Protein AF-A0A518ELW4-F1 (afdb_monomer_lite)

Secondary structure (DSSP, 8-state):
--THHHHHHHHHHHHHHTTS-PPPTTTS-HHHHHHHTT--HHHHHHHHHHHHHHHHHHHHHHHHHHHHHHHHHHHHHHHHHHHHHHHIIIIIS-GGGHHHHHHHHS----PPP-

pLDDT: mean 75.9, std 17.95, range [41.25, 94.88]

Foldseek 3Di:
DPVVPVVVVVVVVVVVVVPPPDPPVVLVCLVCVCVVVVDDPVRSVVSVVVSVVVVVVVVVVVVVVVVVVCVVCVVVVVVVVVVVLCCCLPPPDDPVCSVVSVVVPPPPPPDPDD

Structure (mmCIF, N/CA/C/O backbone):
data_AF-A0A518ELW4-F1
#
_entry.id   AF-A0A518ELW4-F1
#
loop_
_atom_site.group_PDB
_atom_site.id
_atom_site.type_symbol
_atom_site.label_atom_id
_atom_site.label_alt_id
_atom_site.label_comp_id
_atom_site.label_asym_id
_atom_site.label_entity_id
_atom_site.label_seq_id
_atom_site.pdbx_PDB_ins_code
_atom_site.Cartn_x
_atom_site.Cartn_y
_atom_site.Cartn_z
_atom_site.occupancy
_atom_site.B_iso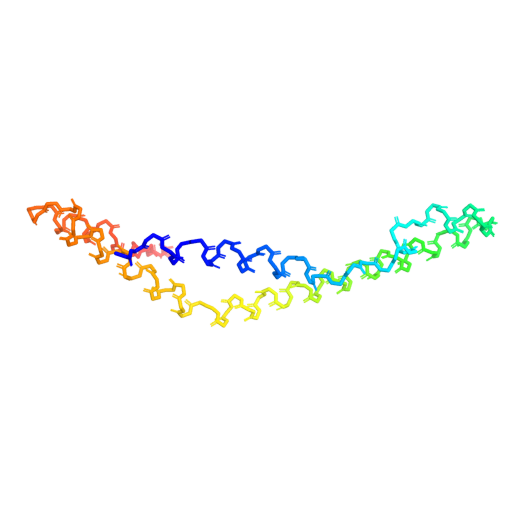_or_equiv
_atom_site.auth_seq_id
_atom_site.auth_comp_id
_atom_site.auth_asym_id
_atom_site.auth_atom_id
_atom_site.pdbx_PDB_model_num
ATOM 1 N N . MET A 1 1 ? -18.804 18.665 17.774 1.00 46.34 1 MET A N 1
ATOM 2 C CA . MET A 1 1 ? -17.939 19.045 16.634 1.00 46.34 1 MET A CA 1
ATOM 3 C C . MET A 1 1 ? -16.829 18.003 16.435 1.00 46.34 1 MET A C 1
ATOM 5 O O . MET A 1 1 ? -15.670 18.302 16.665 1.00 46.34 1 MET A O 1
ATOM 9 N N . ALA A 1 2 ? -17.170 16.762 16.066 1.00 48.19 2 ALA A N 1
ATOM 10 C CA . ALA A 1 2 ? -16.189 15.667 15.925 1.00 48.19 2 ALA A CA 1
ATOM 11 C C . ALA A 1 2 ? -16.165 15.041 14.515 1.00 48.19 2 ALA A C 1
ATOM 13 O O . ALA A 1 2 ? -15.268 14.275 14.189 1.00 48.19 2 ALA A O 1
ATOM 14 N N . MET A 1 3 ? -17.113 15.410 13.647 1.00 42.72 3 MET A N 1
ATOM 15 C CA . MET A 1 3 ? -17.259 14.833 12.304 1.00 42.72 3 MET A CA 1
ATOM 16 C C . MET A 1 3 ? -16.294 15.425 11.262 1.00 42.72 3 MET A C 1
ATOM 18 O O . MET A 1 3 ? -16.057 14.809 10.230 1.00 42.72 3 MET A O 1
ATOM 22 N N . ALA A 1 4 ? -15.695 16.589 11.535 1.00 48.47 4 ALA A N 1
ATOM 23 C CA . ALA A 1 4 ? -14.825 17.282 10.581 1.00 48.47 4 ALA A CA 1
ATOM 24 C C . ALA A 1 4 ? -13.415 16.665 10.448 1.00 48.47 4 ALA A C 1
ATOM 26 O O . ALA A 1 4 ? -12.755 16.861 9.433 1.00 48.47 4 ALA A O 1
ATOM 27 N N . TRP A 1 5 ? -12.952 15.894 11.437 1.00 47.94 5 TRP A N 1
ATOM 28 C CA . TRP A 1 5 ? 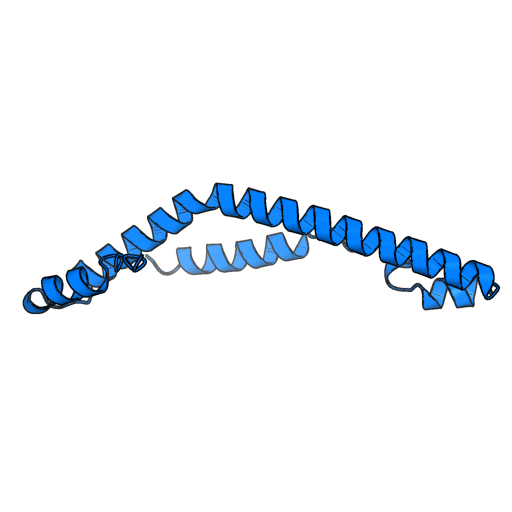-11.567 15.403 11.474 1.00 47.94 5 TRP A CA 1
ATOM 29 C C . TRP A 1 5 ? -11.370 14.080 10.723 1.00 47.94 5 TRP A C 1
ATOM 31 O O . TRP A 1 5 ? -10.258 13.771 10.307 1.00 47.94 5 TRP A O 1
ATOM 41 N N . PHE A 1 6 ? -12.446 13.326 10.478 1.00 45.66 6 PHE A N 1
ATOM 42 C CA . PHE A 1 6 ? -12.372 12.072 9.723 1.00 45.66 6 PHE A CA 1
ATOM 43 C C . PHE A 1 6 ? -12.252 12.310 8.205 1.00 45.66 6 PHE A C 1
ATOM 45 O O . PHE A 1 6 ? -11.580 11.559 7.505 1.00 45.66 6 PHE A O 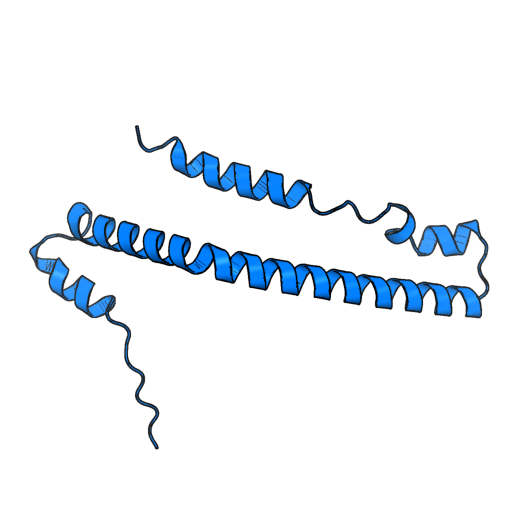1
ATOM 52 N N . LEU A 1 7 ? -12.832 13.404 7.696 1.00 47.22 7 LEU A N 1
ATOM 53 C CA . LEU A 1 7 ? -12.730 13.787 6.281 1.00 47.22 7 LEU A CA 1
ATOM 54 C C . LEU A 1 7 ? -11.357 14.377 5.921 1.00 47.22 7 LEU A C 1
ATOM 56 O O . LEU A 1 7 ? -10.911 14.231 4.785 1.00 47.22 7 LEU A O 1
ATOM 60 N N . ALA A 1 8 ? -10.658 14.983 6.885 1.00 47.91 8 ALA A N 1
ATOM 61 C CA . ALA A 1 8 ? -9.320 15.531 6.665 1.00 47.91 8 ALA A CA 1
ATOM 62 C C . ALA A 1 8 ? -8.275 14.433 6.380 1.00 47.91 8 ALA A C 1
ATOM 64 O O . ALA A 1 8 ? -7.412 14.618 5.525 1.00 47.91 8 ALA A O 1
ATOM 65 N N . GLY A 1 9 ? -8.387 13.267 7.031 1.00 45.38 9 GLY A N 1
ATOM 66 C CA . GLY A 1 9 ? -7.492 12.127 6.785 1.00 45.38 9 GLY A CA 1
ATOM 67 C C . GLY A 1 9 ? -7.693 11.479 5.410 1.00 45.38 9 GLY A C 1
ATOM 68 O O . GLY A 1 9 ? -6.726 11.113 4.747 1.00 45.38 9 GLY A O 1
ATOM 69 N N . LEU A 1 10 ? -8.942 11.402 4.941 1.00 45.84 10 LEU A N 1
ATOM 70 C CA . LEU A 1 10 ? -9.283 10.844 3.626 1.00 45.84 10 LEU A CA 1
ATOM 71 C C . LEU A 1 10 ? -8.860 11.771 2.472 1.00 45.84 10 LEU A C 1
ATOM 73 O O . LEU A 1 10 ? -8.354 11.300 1.455 1.00 45.84 10 LEU A O 1
ATOM 77 N N . ALA A 1 11 ? -8.990 13.089 2.651 1.00 42.09 11 ALA A N 1
ATOM 78 C CA . ALA A 1 11 ? -8.538 14.074 1.667 1.00 42.09 11 ALA A CA 1
ATOM 79 C C . ALA A 1 11 ? -7.001 14.148 1.560 1.00 42.09 11 ALA A C 1
ATOM 81 O O . ALA A 1 11 ? -6.467 14.297 0.461 1.00 42.09 11 ALA A O 1
ATOM 82 N N . ALA A 1 12 ? -6.281 13.991 2.678 1.00 45.03 12 ALA A N 1
ATOM 83 C CA . ALA A 1 12 ? -4.819 13.942 2.675 1.00 45.03 12 ALA A CA 1
ATOM 84 C C . ALA A 1 12 ? -4.279 12.698 1.944 1.00 45.03 12 ALA A C 1
ATOM 86 O O . ALA A 1 12 ? -3.316 12.808 1.185 1.00 45.03 12 ALA A O 1
ATOM 87 N N . GLY A 1 13 ? -4.937 11.541 2.104 1.00 41.25 13 GLY A N 1
ATOM 88 C CA . GLY A 1 13 ? -4.585 10.315 1.381 1.00 41.25 13 GLY A CA 1
ATOM 89 C C . GLY A 1 13 ? -4.734 10.445 -0.139 1.00 41.25 13 GLY A C 1
ATOM 90 O O . GLY A 1 13 ? -3.872 9.980 -0.882 1.00 41.25 13 GLY A O 1
ATOM 91 N N . TYR A 1 14 ? -5.773 11.142 -0.611 1.00 48.94 14 TYR A N 1
ATOM 92 C CA . TYR A 1 14 ? -6.000 11.339 -2.047 1.00 48.94 14 TYR A CA 1
ATOM 93 C C . TYR A 1 14 ? -5.016 12.346 -2.672 1.00 48.94 14 TYR A C 1
ATOM 95 O O . TYR A 1 14 ? -4.526 12.129 -3.778 1.00 48.94 14 TYR A O 1
ATOM 103 N N . LEU A 1 15 ? -4.663 13.418 -1.950 1.00 45.41 15 LEU A N 1
ATOM 104 C CA . LEU A 1 15 ? -3.735 14.452 -2.440 1.00 45.41 15 LEU A CA 1
ATOM 105 C C . LEU A 1 15 ? -2.264 14.007 -2.473 1.00 45.41 15 LEU A C 1
ATOM 107 O O . LEU A 1 15 ? -1.487 14.516 -3.281 1.00 45.41 15 LEU A O 1
ATOM 111 N N . ILE A 1 16 ? -1.869 13.068 -1.609 1.00 48.00 16 ILE A N 1
ATOM 112 C CA . ILE A 1 16 ? -0.528 12.465 -1.639 1.00 48.00 16 ILE A CA 1
ATOM 113 C C . ILE A 1 16 ? -0.429 11.410 -2.748 1.00 48.00 16 ILE A C 1
ATOM 115 O O . ILE A 1 16 ? 0.606 11.330 -3.405 1.00 48.00 16 ILE A O 1
ATOM 119 N N . SER A 1 17 ? -1.516 10.684 -3.035 1.00 42.72 17 SER A N 1
ATOM 120 C CA . SER A 1 17 ? -1.571 9.748 -4.166 1.00 42.72 17 SER A CA 1
ATOM 121 C C . SER A 1 17 ? -1.468 10.458 -5.521 1.00 42.72 17 SER A C 1
ATOM 123 O O . SER A 1 17 ? -0.835 9.936 -6.428 1.00 42.72 17 SER A O 1
ATOM 125 N N . SER A 1 18 ? -2.016 11.671 -5.662 1.00 47.25 18 SER A N 1
ATOM 126 C CA . SER A 1 18 ? -1.940 12.445 -6.913 1.00 47.25 18 SER A CA 1
ATOM 127 C C . SER A 1 18 ? -0.622 13.210 -7.108 1.00 47.25 18 SER A C 1
ATOM 129 O O . SER A 1 18 ? -0.497 13.984 -8.053 1.00 47.25 18 SER A O 1
ATOM 131 N N . ARG A 1 19 ? 0.338 13.076 -6.182 1.00 44.75 19 ARG A N 1
ATOM 132 C CA . ARG A 1 19 ? 1.693 13.644 -6.297 1.00 44.75 19 ARG A CA 1
ATOM 133 C C . ARG A 1 19 ? 2.773 12.585 -6.510 1.00 44.75 19 ARG A C 1
ATOM 135 O O . ARG A 1 19 ? 3.951 12.944 -6.527 1.00 44.75 19 ARG A O 1
ATOM 142 N N . GLN A 1 20 ? 2.403 11.317 -6.706 1.00 49.56 20 GLN A N 1
ATOM 143 C CA . GLN A 1 20 ? 3.295 10.389 -7.394 1.00 49.56 20 GLN A CA 1
ATOM 144 C C . GLN A 1 20 ? 3.577 11.000 -8.763 1.00 49.56 20 GLN A C 1
ATOM 146 O O . GLN A 1 20 ? 2.649 11.310 -9.506 1.00 49.56 20 GLN A O 1
ATOM 151 N N . ALA A 1 21 ? 4.848 11.303 -9.020 1.00 50.06 21 ALA A N 1
ATOM 152 C CA . ALA A 1 21 ? 5.295 11.849 -10.286 1.00 50.06 21 ALA A CA 1
ATOM 153 C C . ALA A 1 21 ? 4.687 11.003 -11.406 1.00 50.06 21 ALA A C 1
ATOM 155 O O . ALA A 1 21 ? 4.966 9.808 -11.476 1.00 50.06 21 ALA A O 1
ATOM 156 N N . GLU A 1 22 ? 3.822 11.611 -12.221 1.00 50.75 22 GLU A N 1
ATOM 157 C CA . GLU A 1 22 ? 3.292 10.972 -13.421 1.00 50.75 22 GLU A CA 1
ATOM 158 C C . GLU A 1 22 ? 4.493 10.375 -14.167 1.00 50.75 22 GLU A C 1
ATOM 160 O O . GLU A 1 22 ? 5.426 11.133 -14.483 1.00 50.75 22 GLU A O 1
ATOM 165 N N . PRO A 1 23 ? 4.547 9.044 -14.383 1.00 54.12 23 PRO A N 1
ATOM 166 C CA . PRO A 1 23 ? 5.614 8.465 -15.179 1.00 54.12 23 PRO A CA 1
ATOM 167 C C . PRO A 1 23 ? 5.632 9.234 -16.493 1.00 54.12 23 PRO A C 1
ATOM 169 O O . PRO A 1 23 ? 4.580 9.477 -17.088 1.00 54.12 23 PRO A O 1
ATOM 172 N N . ALA A 1 24 ? 6.809 9.716 -16.898 1.00 57.62 24 ALA A N 1
ATOM 173 C CA . ALA A 1 24 ? 6.902 10.569 -18.070 1.00 57.62 24 ALA A CA 1
ATOM 174 C C . ALA A 1 24 ? 6.191 9.860 -19.232 1.00 57.62 24 ALA A C 1
ATOM 176 O O . ALA A 1 24 ? 6.493 8.701 -19.495 1.00 57.62 24 ALA A O 1
ATOM 177 N N . ALA A 1 25 ? 5.220 10.519 -19.875 1.00 55.47 25 ALA A N 1
ATOM 178 C CA . ALA A 1 25 ? 4.218 9.875 -20.739 1.00 55.47 25 ALA A CA 1
ATOM 179 C C . ALA A 1 25 ? 4.797 8.951 -21.835 1.00 55.47 25 ALA A C 1
ATOM 181 O O . ALA A 1 25 ? 4.119 8.053 -22.318 1.00 55.47 25 ALA A O 1
ATOM 182 N N . TRP A 1 26 ? 6.069 9.135 -22.197 1.00 55.84 26 TRP A N 1
ATOM 183 C CA . TRP A 1 26 ? 6.814 8.295 -23.134 1.00 55.84 26 TRP A CA 1
ATOM 184 C C . TRP A 1 26 ? 7.240 6.920 -22.579 1.00 55.84 26 TRP A C 1
ATOM 186 O O . TRP A 1 26 ? 7.514 6.018 -23.361 1.00 55.84 26 TRP A O 1
ATOM 196 N N . MET A 1 27 ? 7.311 6.735 -21.257 1.00 57.69 27 MET A N 1
ATOM 197 C CA . MET A 1 27 ? 7.637 5.453 -20.610 1.00 57.69 27 MET A CA 1
ATOM 198 C C . MET A 1 27 ? 6.430 4.519 -20.533 1.00 57.69 27 MET A C 1
ATOM 200 O O . MET A 1 27 ? 6.602 3.304 -20.535 1.00 57.69 27 MET A O 1
ATOM 204 N N . ALA A 1 28 ? 5.220 5.084 -20.508 1.00 59.50 28 ALA A N 1
ATOM 205 C CA . ALA A 1 28 ? 3.974 4.325 -20.522 1.00 59.50 28 ALA A CA 1
ATOM 206 C C . ALA A 1 28 ? 3.680 3.689 -21.892 1.00 59.50 28 ALA A C 1
ATOM 208 O O . ALA A 1 28 ? 2.847 2.792 -21.973 1.00 59.50 28 ALA A O 1
ATOM 209 N N . ASP A 1 29 ? 4.371 4.125 -22.952 1.00 70.94 29 ASP A N 1
ATOM 210 C CA . ASP A 1 29 ? 4.062 3.728 -24.323 1.00 70.94 29 ASP A CA 1
ATOM 211 C C . ASP A 1 29 ? 5.302 3.219 -25.077 1.00 70.94 29 ASP A C 1
ATOM 213 O O . ASP A 1 29 ? 5.768 3.763 -26.085 1.00 70.94 29 ASP A O 1
ATOM 217 N N . ALA A 1 30 ? 5.881 2.143 -24.535 1.00 77.56 30 ALA A N 1
ATOM 218 C CA . ALA A 1 30 ? 6.979 1.418 -25.168 1.00 77.56 30 ALA A CA 1
ATOM 219 C C . ALA A 1 30 ? 6.612 0.971 -26.591 1.00 77.56 30 ALA A C 1
ATOM 221 O O . ALA A 1 30 ? 7.468 0.987 -27.475 1.00 77.56 30 ALA A O 1
ATOM 222 N N . GLU A 1 31 ? 5.353 0.592 -26.815 1.00 79.69 31 GLU A N 1
ATOM 223 C CA . GLU A 1 31 ? 4.829 0.199 -28.123 1.00 79.69 31 GLU A CA 1
ATOM 224 C C . GLU A 1 31 ? 4.860 1.380 -29.098 1.00 79.69 31 GLU A C 1
ATOM 226 O O . GLU A 1 31 ? 5.464 1.261 -30.167 1.00 79.69 31 GLU A O 1
ATOM 231 N N . HIS A 1 32 ? 4.379 2.559 -28.694 1.00 83.69 32 HIS A N 1
ATOM 232 C CA . HIS A 1 32 ? 4.466 3.766 -29.514 1.00 83.69 32 HIS A CA 1
ATOM 233 C C . HIS A 1 32 ? 5.904 4.153 -29.871 1.00 83.69 32 HIS A C 1
ATOM 235 O O . HIS A 1 32 ? 6.170 4.537 -31.011 1.00 83.69 32 HIS A O 1
ATOM 241 N N . LEU A 1 33 ? 6.866 4.017 -28.951 1.00 81.88 33 LEU A N 1
ATOM 242 C CA . LEU A 1 33 ? 8.282 4.258 -29.260 1.00 81.88 33 LEU A CA 1
ATOM 243 C C . LEU A 1 33 ? 8.829 3.245 -30.276 1.00 81.88 33 LEU A C 1
ATOM 245 O O . LEU A 1 33 ? 9.596 3.601 -31.175 1.00 81.88 33 LEU A O 1
ATOM 249 N N . GLN A 1 34 ? 8.447 1.976 -30.155 1.00 86.75 34 GLN A N 1
ATOM 250 C CA . GLN A 1 34 ? 8.890 0.935 -31.081 1.00 86.75 34 GLN A CA 1
ATOM 251 C C . GLN A 1 34 ? 8.327 1.137 -32.487 1.00 86.75 34 GLN A C 1
ATOM 253 O O . GLN A 1 34 ? 9.058 0.932 -33.463 1.00 86.75 34 GLN A O 1
ATOM 258 N N . GLU A 1 35 ? 7.063 1.541 -32.583 1.00 84.50 35 GLU A N 1
ATOM 259 C CA . GLU A 1 35 ? 6.360 1.801 -33.837 1.00 84.50 35 GLU A CA 1
ATOM 260 C C . GLU A 1 35 ? 6.842 3.091 -34.502 1.00 84.50 35 GLU A C 1
ATOM 262 O O . GLU A 1 35 ? 7.274 3.063 -35.657 1.00 84.50 35 GLU A O 1
ATOM 267 N N . THR A 1 36 ? 6.866 4.199 -33.758 1.00 88.31 36 THR A N 1
ATOM 268 C CA . THR A 1 36 ? 7.246 5.529 -34.261 1.00 88.31 36 THR A CA 1
ATOM 269 C C . THR A 1 36 ? 8.662 5.539 -34.828 1.00 88.31 36 THR A C 1
ATOM 271 O O . THR A 1 36 ? 8.910 6.103 -35.893 1.00 88.31 36 THR A O 1
ATOM 274 N N . PHE A 1 37 ? 9.599 4.873 -34.150 1.00 89.00 37 PHE A N 1
ATOM 275 C CA . PHE A 1 37 ? 11.000 4.816 -34.573 1.00 89.00 37 PHE A CA 1
ATOM 276 C C . PHE A 1 37 ? 11.354 3.556 -35.367 1.00 89.00 37 PHE A C 1
ATOM 278 O O . PHE A 1 37 ? 12.532 3.343 -35.666 1.00 89.00 37 PHE A O 1
ATOM 285 N N . GLN A 1 38 ? 10.363 2.717 -35.696 1.00 91.31 38 GLN A N 1
ATOM 286 C CA . GLN A 1 38 ? 10.527 1.475 -36.459 1.00 91.31 38 GLN A CA 1
ATOM 287 C C . GLN A 1 38 ? 11.715 0.640 -35.955 1.00 91.31 38 GLN A C 1
ATOM 289 O O . GLN A 1 38 ? 12.594 0.214 -36.710 1.00 91.31 38 GLN A O 1
ATOM 294 N N . LEU A 1 39 ? 11.781 0.442 -34.635 1.00 90.50 39 LEU A N 1
ATOM 295 C CA . LEU A 1 39 ? 12.943 -0.171 -34.000 1.00 90.50 39 LEU A CA 1
ATOM 296 C C . LEU A 1 39 ? 13.152 -1.602 -34.507 1.00 90.50 39 LEU A C 1
ATOM 298 O O . LEU A 1 39 ? 12.206 -2.385 -34.606 1.00 90.50 39 LEU A O 1
ATOM 302 N N . SER A 1 40 ? 14.407 -1.974 -34.768 1.00 93.56 40 SER A N 1
ATOM 303 C CA . SER A 1 40 ? 14.764 -3.365 -35.063 1.00 93.56 40 SER A CA 1
ATOM 304 C C . SER A 1 40 ? 14.535 -4.259 -33.843 1.00 93.56 40 SER A C 1
ATOM 306 O O . SER A 1 40 ? 14.594 -3.783 -32.709 1.00 93.56 40 SER A O 1
ATOM 308 N N . ALA A 1 41 ? 14.352 -5.568 -34.045 1.00 89.94 41 ALA A N 1
ATOM 309 C CA . ALA A 1 41 ? 14.119 -6.523 -32.953 1.00 89.94 41 ALA A CA 1
ATOM 310 C C . ALA A 1 41 ? 15.160 -6.410 -31.821 1.00 89.94 41 ALA A C 1
ATOM 312 O O . ALA A 1 41 ? 14.809 -6.399 -30.643 1.00 89.94 41 ALA A O 1
ATOM 313 N N . LYS A 1 42 ? 16.439 -6.215 -32.175 1.00 93.62 42 LYS A N 1
ATOM 314 C CA . LYS A 1 42 ? 17.522 -5.991 -31.206 1.00 93.62 42 LYS A CA 1
ATOM 315 C C . LYS A 1 42 ? 17.317 -4.714 -30.383 1.00 93.62 42 LYS A C 1
ATOM 317 O O . LYS A 1 42 ? 17.554 -4.724 -29.182 1.00 93.62 42 LYS A O 1
ATOM 322 N N . ARG A 1 43 ? 16.886 -3.615 -31.009 1.00 91.50 43 ARG A N 1
ATOM 323 C CA . ARG A 1 43 ? 16.631 -2.342 -30.315 1.00 91.50 43 ARG A CA 1
ATOM 324 C C . ARG A 1 43 ? 15.373 -2.399 -29.449 1.00 91.50 43 ARG A C 1
ATOM 326 O O . ARG A 1 43 ? 15.405 -1.864 -28.351 1.00 91.50 43 ARG A O 1
ATOM 333 N N . ARG A 1 44 ? 14.320 -3.093 -29.895 1.00 89.31 44 ARG A N 1
ATOM 334 C CA . ARG A 1 44 ? 13.111 -3.351 -29.087 1.00 89.31 44 ARG A CA 1
ATOM 335 C C . ARG A 1 44 ? 13.445 -4.135 -27.822 1.00 89.31 44 ARG A C 1
ATOM 337 O O . ARG A 1 44 ? 13.042 -3.745 -26.736 1.00 89.31 44 ARG A O 1
ATOM 344 N N . TYR A 1 45 ? 14.248 -5.191 -27.960 1.00 89.94 45 TYR A N 1
ATOM 345 C CA . TYR A 1 45 ? 14.712 -5.983 -26.823 1.00 89.94 45 TYR A CA 1
ATOM 346 C C . TYR A 1 45 ? 15.458 -5.125 -25.794 1.00 89.94 45 TYR A C 1
ATOM 348 O O . TYR A 1 45 ? 15.139 -5.163 -24.610 1.00 89.94 45 TYR A O 1
ATOM 356 N N . VAL A 1 46 ? 16.411 -4.306 -26.252 1.00 92.94 46 VAL A N 1
ATOM 357 C CA . VAL A 1 46 ? 17.170 -3.406 -25.369 1.00 92.94 46 VAL A CA 1
ATOM 358 C C . VAL A 1 46 ? 16.261 -2.362 -24.718 1.00 92.94 46 VAL A C 1
ATOM 360 O O . VAL A 1 46 ? 16.382 -2.137 -23.519 1.00 92.94 46 VAL A O 1
ATOM 363 N N . LEU A 1 47 ? 15.332 -1.759 -25.468 1.00 87.75 47 LEU A N 1
ATOM 364 C CA . LEU A 1 47 ? 14.366 -0.800 -24.924 1.00 87.75 47 LEU A CA 1
ATOM 365 C C . LEU A 1 47 ? 13.547 -1.425 -23.788 1.00 87.75 47 LEU A C 1
ATOM 367 O O . LEU A 1 47 ? 13.469 -0.847 -22.710 1.00 87.75 47 LEU A O 1
ATOM 371 N N . ASN A 1 48 ? 13.011 -2.627 -23.998 1.00 87.44 48 ASN A N 1
ATOM 372 C CA . ASN A 1 48 ? 12.235 -3.325 -22.975 1.00 87.44 48 ASN A CA 1
ATOM 373 C C . ASN A 1 48 ? 13.068 -3.631 -21.724 1.00 87.44 48 ASN A C 1
ATOM 375 O O . ASN A 1 48 ? 12.564 -3.487 -20.617 1.00 87.44 48 ASN A O 1
ATOM 379 N N . GLN A 1 49 ? 14.345 -4.000 -21.875 1.00 90.94 49 GLN A N 1
ATOM 380 C CA . GLN A 1 49 ? 15.229 -4.208 -20.722 1.00 90.94 49 GLN A CA 1
ATOM 381 C C . GLN A 1 49 ? 15.490 -2.921 -19.936 1.00 90.94 49 GLN A C 1
ATOM 383 O O . GLN A 1 49 ? 15.530 -2.954 -18.709 1.00 90.94 49 GLN A O 1
ATOM 388 N N . VAL A 1 50 ? 15.669 -1.791 -20.624 1.00 90.44 50 VAL A N 1
ATOM 389 C CA . VAL A 1 50 ? 15.866 -0.491 -19.967 1.00 90.44 50 VAL A CA 1
ATOM 390 C C . VAL A 1 50 ? 14.611 -0.079 -19.200 1.00 90.44 50 VAL A C 1
ATOM 392 O O . VAL A 1 50 ? 14.720 0.373 -18.063 1.00 90.44 50 VAL A O 1
ATOM 395 N N . LEU A 1 51 ? 13.429 -0.269 -19.790 1.00 87.75 51 LEU A N 1
ATOM 396 C CA . LEU A 1 51 ? 12.158 0.062 -19.142 1.00 87.75 51 LEU A CA 1
ATOM 397 C C . LEU A 1 51 ? 11.865 -0.847 -17.939 1.00 87.75 51 LEU A C 1
ATOM 399 O O . LEU A 1 51 ? 11.496 -0.342 -16.886 1.00 87.75 51 LEU A O 1
ATOM 403 N N . ASP A 1 52 ? 12.104 -2.157 -18.052 1.00 86.38 52 ASP A N 1
ATOM 404 C CA . ASP A 1 52 ? 11.974 -3.105 -16.932 1.00 86.38 52 ASP A CA 1
ATOM 405 C C . ASP A 1 52 ? 12.957 -2.784 -15.794 1.00 86.38 52 ASP A C 1
ATOM 407 O O . ASP A 1 52 ? 12.601 -2.834 -14.618 1.00 86.38 52 ASP A O 1
ATOM 411 N N . HIS A 1 53 ? 14.194 -2.399 -16.119 1.00 87.06 53 HIS A N 1
ATOM 412 C CA . HIS A 1 53 ? 15.144 -1.957 -15.102 1.00 87.06 53 HIS A CA 1
ATOM 413 C C . HIS A 1 53 ? 14.657 -0.697 -14.378 1.00 87.06 53 HIS A C 1
ATOM 415 O O . HIS A 1 53 ? 14.683 -0.657 -13.149 1.00 87.06 53 HIS A O 1
ATOM 421 N N . HIS A 1 54 ? 14.173 0.291 -15.130 1.00 86.94 54 HIS A N 1
ATOM 422 C CA . HIS A 1 54 ? 13.638 1.521 -14.562 1.00 86.94 54 HIS A CA 1
ATOM 423 C C . HIS A 1 54 ? 12.435 1.268 -13.643 1.00 86.94 54 HIS A C 1
ATOM 425 O O . HIS A 1 54 ? 12.392 1.811 -12.542 1.00 86.94 54 HIS A O 1
ATOM 431 N N . ASP A 1 55 ? 11.490 0.420 -14.057 1.00 83.19 55 ASP A N 1
ATOM 432 C CA . ASP A 1 55 ? 10.315 0.075 -13.248 1.00 83.19 55 ASP A CA 1
ATOM 433 C C . ASP A 1 55 ? 10.720 -0.555 -11.906 1.00 83.19 55 ASP A C 1
ATOM 435 O O . ASP A 1 55 ? 10.218 -0.186 -10.844 1.00 83.19 55 ASP A O 1
ATOM 439 N N . ARG A 1 56 ? 11.728 -1.433 -11.913 1.00 85.88 56 ARG A N 1
ATOM 440 C CA . ARG A 1 56 ? 12.270 -2.015 -10.675 1.00 85.88 56 ARG A CA 1
ATOM 441 C C . ARG A 1 56 ? 12.929 -0.978 -9.772 1.00 85.88 56 ARG A C 1
ATOM 443 O O . ARG A 1 56 ? 12.762 -1.046 -8.555 1.00 85.88 56 ARG A O 1
ATOM 450 N N . GLU A 1 57 ? 13.684 -0.036 -10.334 1.00 88.38 57 GLU A N 1
ATOM 451 C CA . GLU A 1 57 ? 14.277 1.053 -9.550 1.00 88.38 57 GLU A CA 1
ATOM 452 C C . GLU A 1 57 ? 13.201 1.951 -8.934 1.00 88.38 57 GLU A C 1
ATOM 454 O O . GLU A 1 57 ? 13.308 2.324 -7.761 1.00 88.38 57 GLU A O 1
ATOM 459 N N . LEU A 1 58 ? 12.141 2.249 -9.688 1.00 84.12 58 LEU A N 1
ATOM 460 C CA . LEU A 1 58 ? 11.002 3.014 -9.199 1.00 84.12 58 LEU A CA 1
ATOM 461 C C . LEU A 1 58 ? 10.320 2.290 -8.032 1.00 84.12 58 LEU A C 1
ATOM 463 O O . LEU A 1 58 ? 10.180 2.871 -6.956 1.00 84.12 58 LEU A O 1
ATOM 467 N N . GLN A 1 59 ? 10.001 1.003 -8.191 1.00 79.75 59 GLN A N 1
ATOM 468 C CA . GLN A 1 59 ? 9.412 0.182 -7.129 1.00 79.75 59 GLN A CA 1
ATOM 469 C C . GLN A 1 59 ? 10.299 0.118 -5.876 1.00 79.75 59 GLN A C 1
ATOM 471 O O . GLN A 1 59 ? 9.799 0.134 -4.750 1.00 79.75 59 GLN A O 1
ATOM 476 N N . GLU A 1 60 ? 11.623 0.068 -6.035 1.00 87.88 60 GLU A N 1
ATOM 477 C CA . GLU A 1 60 ? 12.563 0.090 -4.911 1.00 87.88 60 GLU A CA 1
ATOM 478 C C . GLU A 1 60 ? 12.544 1.432 -4.168 1.00 87.88 60 GLU A C 1
ATOM 480 O O . GLU A 1 60 ? 12.564 1.474 -2.933 1.00 87.88 60 GLU A O 1
ATOM 485 N N . ILE A 1 61 ? 12.516 2.544 -4.905 1.00 84.69 61 ILE A N 1
ATOM 486 C CA . ILE A 1 61 ? 12.405 3.889 -4.331 1.00 84.69 61 ILE A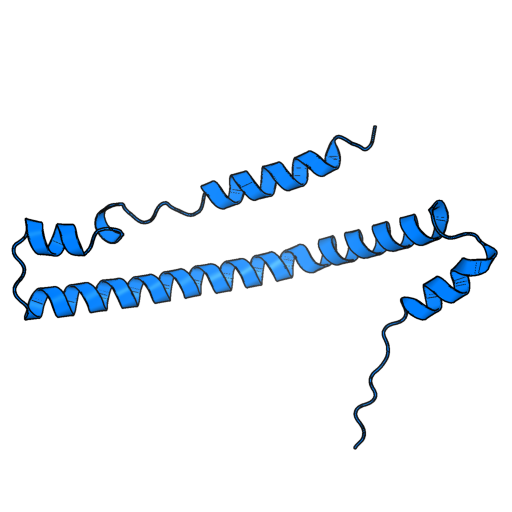 CA 1
ATOM 487 C C . ILE A 1 61 ? 11.091 4.019 -3.563 1.00 84.69 61 ILE A C 1
ATOM 489 O O . ILE A 1 61 ? 11.107 4.421 -2.397 1.00 84.69 61 ILE A O 1
ATOM 493 N N . GLU A 1 62 ? 9.976 3.626 -4.176 1.00 79.12 62 GLU A N 1
ATOM 494 C CA . GLU A 1 62 ? 8.662 3.659 -3.543 1.00 79.12 62 GLU A CA 1
ATOM 495 C C . GLU A 1 62 ? 8.634 2.799 -2.282 1.00 79.12 62 GLU A C 1
ATOM 497 O O . GLU A 1 62 ? 8.252 3.284 -1.217 1.00 79.12 62 GLU A O 1
ATOM 502 N N . ARG A 1 63 ? 9.118 1.553 -2.348 1.00 81.62 63 ARG A N 1
ATOM 503 C CA . ARG A 1 63 ? 9.164 0.652 -1.189 1.00 81.62 63 ARG A CA 1
ATOM 504 C C . ARG A 1 63 ? 9.951 1.257 -0.030 1.00 81.62 63 ARG A C 1
ATOM 506 O O . ARG A 1 63 ? 9.487 1.201 1.110 1.00 81.62 63 ARG A O 1
ATOM 513 N N . ARG A 1 64 ? 11.121 1.847 -0.299 1.00 84.94 64 ARG A N 1
ATOM 514 C CA . ARG A 1 64 ? 11.928 2.522 0.730 1.00 84.94 64 ARG A CA 1
ATOM 515 C C . ARG A 1 64 ? 11.199 3.723 1.317 1.00 84.94 64 ARG A C 1
ATOM 517 O O . ARG A 1 64 ? 11.161 3.858 2.537 1.00 84.94 64 ARG A O 1
ATOM 524 N N . HIS A 1 65 ? 10.587 4.552 0.476 1.00 78.88 65 HIS A N 1
ATOM 525 C CA . HIS A 1 65 ? 9.827 5.714 0.926 1.00 78.88 65 HIS A CA 1
ATOM 526 C C . HIS A 1 65 ? 8.628 5.305 1.794 1.00 78.88 65 HIS A C 1
ATOM 528 O O . HIS A 1 65 ? 8.421 5.860 2.874 1.00 78.88 65 HIS A O 1
ATOM 534 N N . PHE A 1 66 ? 7.864 4.295 1.372 1.00 78.12 66 PHE A N 1
ATOM 535 C CA . PHE A 1 66 ? 6.754 3.748 2.149 1.00 78.12 66 PHE A CA 1
ATOM 536 C C . PHE A 1 66 ? 7.221 3.164 3.481 1.00 78.12 66 PHE A C 1
ATOM 538 O O . PHE A 1 66 ? 6.585 3.424 4.500 1.00 78.12 66 PHE A O 1
ATOM 545 N N . ALA A 1 67 ? 8.331 2.421 3.504 1.00 81.75 67 ALA A N 1
ATOM 546 C CA . ALA A 1 67 ? 8.891 1.881 4.740 1.00 81.75 67 ALA A CA 1
ATOM 547 C C . ALA A 1 67 ? 9.303 2.999 5.712 1.00 81.75 67 ALA A C 1
ATOM 549 O O . ALA A 1 67 ? 8.893 2.977 6.870 1.00 81.75 67 ALA A O 1
ATOM 550 N N . GLN A 1 68 ? 10.028 4.011 5.226 1.00 81.88 68 GLN A N 1
ATOM 551 C CA . GLN A 1 68 ? 10.464 5.160 6.027 1.00 81.88 68 GLN A CA 1
ATOM 552 C C . GLN A 1 68 ? 9.283 5.977 6.555 1.00 81.88 68 GLN A C 1
ATOM 554 O O . GLN A 1 68 ? 9.246 6.337 7.729 1.00 81.88 68 GLN A O 1
ATOM 559 N N . THR A 1 69 ? 8.288 6.239 5.706 1.00 80.81 69 THR A N 1
ATOM 560 C CA . THR A 1 69 ? 7.099 7.003 6.101 1.00 80.81 69 THR A CA 1
ATOM 561 C C . THR A 1 69 ? 6.281 6.209 7.114 1.00 80.81 69 THR A C 1
ATOM 563 O O . THR A 1 69 ? 5.832 6.758 8.115 1.00 80.81 69 THR A O 1
ATOM 566 N N . ARG A 1 70 ? 6.111 4.899 6.904 1.00 79.25 70 ARG A N 1
ATOM 567 C CA . ARG A 1 70 ? 5.404 4.030 7.848 1.00 79.25 70 ARG A CA 1
ATOM 568 C C . ARG A 1 70 ? 6.098 3.992 9.205 1.00 79.25 70 ARG A C 1
ATOM 570 O O . ARG A 1 70 ? 5.417 4.130 10.212 1.00 79.25 70 ARG A O 1
ATOM 577 N N . GLU A 1 71 ? 7.419 3.842 9.236 1.00 81.81 71 GLU A N 1
ATOM 578 C CA . GLU A 1 71 ? 8.191 3.859 10.481 1.00 81.81 71 GLU A CA 1
ATOM 579 C C . GLU A 1 71 ? 8.058 5.203 11.211 1.00 81.81 71 GLU A C 1
ATOM 581 O O . GLU A 1 71 ? 7.824 5.226 12.419 1.00 81.81 71 GLU A O 1
ATOM 586 N N . ALA A 1 72 ? 8.106 6.317 10.474 1.00 83.75 72 ALA A N 1
ATOM 587 C CA . ALA A 1 72 ? 7.907 7.650 11.034 1.00 83.75 72 ALA A CA 1
ATOM 588 C C . ALA A 1 72 ? 6.487 7.858 11.598 1.00 83.75 72 ALA A C 1
ATOM 590 O O . ALA A 1 72 ? 6.330 8.492 12.639 1.00 83.75 72 ALA A O 1
ATOM 591 N N . MET A 1 73 ? 5.459 7.304 10.945 1.00 86.12 73 MET A N 1
ATOM 592 C CA . MET A 1 73 ? 4.054 7.415 11.370 1.00 86.12 73 MET A CA 1
ATOM 593 C C . MET A 1 73 ? 3.657 6.410 12.460 1.00 86.12 73 MET A C 1
ATOM 595 O O . MET A 1 73 ? 2.636 6.584 13.125 1.00 86.12 73 MET A O 1
ATOM 599 N N . GLU A 1 74 ? 4.440 5.355 12.671 1.00 87.25 74 GLU A N 1
ATOM 600 C CA . GLU A 1 74 ? 4.130 4.269 13.600 1.00 87.25 74 GLU A CA 1
ATOM 601 C C . GLU A 1 74 ? 3.789 4.750 15.036 1.00 87.25 74 GLU A C 1
ATOM 603 O O . GLU A 1 74 ? 2.821 4.248 15.619 1.00 87.25 74 GLU A O 1
ATOM 608 N N . PRO A 1 75 ? 4.488 5.736 15.641 1.00 87.38 75 PRO A N 1
ATOM 609 C CA . PRO A 1 75 ? 4.111 6.269 16.952 1.00 87.38 75 PRO A CA 1
ATOM 610 C C . PRO A 1 75 ? 2.723 6.918 16.961 1.00 87.38 75 PRO A C 1
ATOM 612 O O . PRO A 1 75 ? 1.958 6.717 17.906 1.00 87.38 75 PRO A O 1
ATOM 615 N N . GLU A 1 76 ? 2.379 7.665 15.912 1.00 86.06 76 GLU A N 1
ATOM 616 C CA . GLU A 1 76 ? 1.081 8.331 15.782 1.00 86.06 76 GLU A CA 1
ATOM 617 C C . GLU A 1 76 ? -0.049 7.320 15.584 1.00 86.06 76 GLU A C 1
ATOM 619 O O . GLU A 1 76 ? -1.104 7.443 16.211 1.00 86.06 76 GLU A O 1
ATOM 624 N N . ILE A 1 77 ? 0.196 6.280 14.781 1.00 82.94 77 ILE A N 1
ATOM 625 C CA . ILE A 1 77 ? -0.729 5.160 14.570 1.00 82.94 77 ILE A CA 1
ATOM 626 C C . ILE A 1 77 ? -0.974 4.419 15.889 1.00 82.94 77 ILE A C 1
ATOM 628 O O . ILE A 1 77 ? -2.124 4.181 16.264 1.00 82.94 77 ILE A O 1
ATOM 632 N N . ARG A 1 78 ? 0.082 4.113 16.654 1.00 88.19 78 ARG A N 1
ATOM 633 C CA . ARG A 1 78 ? -0.056 3.504 17.988 1.00 88.19 78 ARG A CA 1
ATOM 634 C C . ARG A 1 78 ? -0.830 4.397 18.953 1.00 88.19 78 ARG A C 1
ATOM 636 O O . ARG A 1 78 ? -1.689 3.907 19.685 1.00 88.19 78 ARG A O 1
ATOM 643 N N . ALA A 1 79 ? -0.561 5.702 18.945 1.00 88.44 79 ALA A N 1
ATOM 644 C CA . ALA A 1 79 ? -1.295 6.656 19.768 1.00 88.44 79 ALA A CA 1
ATOM 645 C C . ALA A 1 79 ? -2.778 6.720 19.372 1.00 88.44 79 ALA A C 1
ATOM 647 O O . ALA A 1 79 ? -3.641 6.805 20.246 1.00 88.44 79 ALA A O 1
ATOM 648 N N . LEU A 1 80 ? -3.089 6.645 18.075 1.00 89.06 80 LEU A N 1
ATOM 649 C CA . LEU A 1 80 ? -4.460 6.570 17.581 1.00 89.06 80 LEU A CA 1
ATOM 650 C C . LEU A 1 80 ? -5.159 5.303 18.078 1.00 89.06 80 LEU A C 1
ATOM 652 O O . LEU A 1 80 ? -6.228 5.425 18.670 1.00 89.06 80 LEU A O 1
ATOM 656 N N . PHE A 1 81 ? -4.548 4.125 17.920 1.00 87.94 81 PHE A N 1
ATOM 657 C CA . PHE A 1 81 ? -5.122 2.875 18.428 1.00 87.94 81 PHE A CA 1
ATOM 658 C C . PHE A 1 81 ? -5.372 2.930 19.933 1.00 87.94 81 PHE A C 1
ATOM 660 O O . PHE A 1 81 ? -6.464 2.594 20.374 1.00 87.94 81 PHE A O 1
ATOM 667 N N . SER A 1 82 ? -4.420 3.445 20.714 1.00 90.12 82 SER A N 1
ATOM 668 C CA . SER A 1 82 ? -4.590 3.608 22.161 1.00 90.12 82 SER A CA 1
ATOM 669 C C . SER A 1 82 ? -5.779 4.514 22.514 1.00 90.12 82 SER A C 1
ATOM 671 O O . SER A 1 82 ? -6.620 4.153 23.339 1.00 90.12 82 SER A O 1
ATOM 673 N N . ARG A 1 83 ? -5.921 5.665 21.838 1.00 92.56 83 ARG A N 1
ATOM 674 C CA . ARG A 1 83 ? -7.071 6.565 22.044 1.00 92.56 83 ARG A CA 1
ATOM 675 C C . ARG A 1 83 ? -8.393 5.909 21.654 1.00 92.56 83 ARG A C 1
ATOM 677 O O . ARG A 1 83 ? -9.391 6.078 22.356 1.00 92.56 83 ARG A O 1
ATOM 684 N N . THR A 1 84 ? -8.420 5.182 20.541 1.00 90.56 84 THR A N 1
ATOM 685 C CA . THR A 1 84 ? -9.612 4.460 20.089 1.00 90.56 84 THR A CA 1
ATOM 686 C C . THR A 1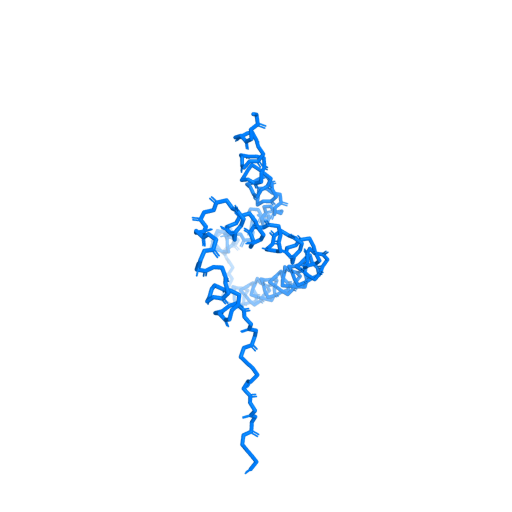 84 ? -9.997 3.368 21.083 1.00 90.56 84 THR A C 1
ATOM 688 O O . THR A 1 84 ? -11.168 3.269 21.441 1.00 90.56 84 THR A O 1
ATOM 691 N N . ASP A 1 85 ? -9.029 2.613 21.598 1.00 91.62 85 ASP A N 1
ATOM 692 C CA . ASP A 1 85 ? -9.249 1.556 22.587 1.00 91.62 85 ASP A CA 1
ATOM 693 C C . ASP A 1 85 ? -9.819 2.115 23.890 1.00 91.62 85 ASP A C 1
ATOM 695 O O . ASP A 1 85 ? -10.822 1.598 24.384 1.00 91.62 85 ASP A O 1
ATOM 699 N N . ALA A 1 86 ? -9.253 3.216 24.394 1.00 92.56 86 ALA A N 1
ATOM 700 C CA . ALA A 1 86 ? -9.784 3.923 25.557 1.00 92.56 86 ALA A CA 1
ATOM 701 C C . ALA A 1 86 ? -11.221 4.412 25.312 1.00 92.56 86 ALA A C 1
ATOM 703 O O . ALA A 1 86 ? -12.107 4.197 26.135 1.00 92.56 86 ALA A O 1
ATOM 704 N N . THR A 1 87 ? -11.487 4.992 24.138 1.00 94.00 87 THR A N 1
ATOM 705 C CA . THR A 1 87 ? -12.830 5.472 23.776 1.00 94.00 87 THR A CA 1
ATOM 706 C C . THR A 1 87 ? -13.849 4.332 23.760 1.00 94.00 87 THR A C 1
ATOM 708 O O . THR A 1 87 ? -14.931 4.463 24.335 1.00 94.00 87 THR A O 1
ATOM 711 N N . ILE A 1 88 ? -13.503 3.202 23.135 1.00 91.62 88 ILE A N 1
ATOM 712 C CA . ILE A 1 88 ? -14.356 2.009 23.092 1.00 91.62 88 ILE A CA 1
ATOM 713 C C . ILE A 1 88 ? -14.618 1.513 24.514 1.00 91.62 88 ILE A C 1
ATOM 715 O O . ILE A 1 88 ? -15.775 1.334 24.897 1.00 91.62 88 ILE A O 1
ATOM 719 N N . ARG A 1 89 ? -13.563 1.340 25.312 1.00 93.06 89 ARG A N 1
ATOM 720 C CA . ARG A 1 89 ? -13.656 0.839 26.684 1.00 93.06 89 ARG A CA 1
ATOM 721 C C . ARG A 1 89 ? -14.542 1.716 27.564 1.00 93.06 89 ARG A C 1
ATOM 723 O O . ARG A 1 89 ? -15.402 1.203 28.278 1.00 93.06 89 ARG A O 1
ATOM 730 N N . ASP A 1 90 ? -14.339 3.025 27.513 1.00 93.75 90 ASP A N 1
ATOM 731 C CA . ASP A 1 90 ? -14.945 3.937 28.478 1.00 93.75 90 ASP A CA 1
ATOM 732 C C . ASP A 1 90 ? -16.327 4.433 28.043 1.00 93.75 90 ASP A C 1
ATOM 734 O O . ASP A 1 90 ? -17.140 4.780 28.902 1.00 93.75 90 ASP A O 1
ATOM 738 N N . THR A 1 91 ? -16.627 4.409 26.740 1.00 93.88 91 THR A N 1
ATOM 739 C CA . THR A 1 91 ? -17.896 4.927 26.198 1.00 93.88 91 THR A CA 1
ATOM 740 C C . THR A 1 91 ? -18.843 3.828 25.723 1.00 93.88 91 THR A C 1
ATOM 742 O O . THR A 1 91 ? -20.051 3.953 25.896 1.00 93.88 91 THR A O 1
ATOM 745 N N . ILE A 1 92 ? -18.321 2.763 25.108 1.00 93.38 92 ILE A N 1
ATOM 746 C CA . ILE A 1 92 ? -19.142 1.739 24.442 1.00 93.38 92 ILE A CA 1
ATOM 747 C C . ILE A 1 92 ? -19.316 0.514 25.340 1.00 93.38 92 ILE A C 1
ATOM 749 O O . ILE A 1 92 ? -20.416 -0.026 25.442 1.00 93.38 92 ILE A O 1
ATOM 753 N N . ILE A 1 93 ? -18.243 0.068 25.999 1.00 89.94 93 ILE A N 1
ATOM 754 C CA . ILE A 1 93 ? -18.280 -1.141 26.823 1.00 89.94 93 ILE A CA 1
ATOM 755 C C . ILE A 1 93 ? -18.912 -0.838 28.195 1.00 89.94 93 ILE A C 1
ATOM 757 O O . ILE A 1 93 ? -18.422 0.037 28.924 1.00 89.94 93 ILE A O 1
ATOM 761 N N . PRO A 1 94 ? -19.966 -1.579 28.597 1.00 94.88 94 PRO A N 1
ATOM 762 C CA . PRO A 1 94 ? -20.559 -1.441 29.923 1.00 94.88 94 PRO A CA 1
ATOM 763 C C . PRO A 1 94 ? -19.522 -1.672 31.034 1.00 94.88 94 PRO A C 1
ATOM 765 O O . PRO A 1 94 ? -18.711 -2.590 30.897 1.00 94.88 94 PRO A O 1
ATOM 768 N N . PRO A 1 95 ? -19.564 -0.933 32.164 1.00 93.06 95 PRO A N 1
ATOM 769 C CA . PRO A 1 95 ? -18.555 -1.036 33.224 1.00 93.06 95 PRO A CA 1
ATOM 770 C C . PRO A 1 95 ? -18.281 -2.468 33.702 1.00 93.06 95 PRO A C 1
ATOM 772 O O . PRO A 1 95 ? -17.124 -2.853 33.835 1.00 93.06 95 PRO A O 1
ATOM 775 N N . ALA A 1 96 ? -19.331 -3.282 33.857 1.00 94.69 96 ALA A N 1
ATOM 776 C CA . ALA A 1 96 ? -19.234 -4.679 34.290 1.00 94.69 96 ALA A CA 1
ATOM 777 C C . ALA A 1 96 ? -18.520 -5.614 33.290 1.00 94.69 96 ALA A C 1
ATOM 779 O O . ALA A 1 96 ? -18.181 -6.737 33.640 1.00 94.69 96 ALA A O 1
ATOM 780 N N . GLN A 1 97 ? -18.313 -5.185 32.041 1.00 93.44 97 GLN A N 1
ATOM 781 C CA . GLN A 1 97 ? -17.679 -5.982 30.983 1.00 93.44 97 GLN A CA 1
ATOM 782 C C . GLN A 1 97 ? -16.287 -5.464 30.592 1.00 93.44 97 GLN A C 1
ATOM 784 O O . GLN A 1 97 ? -15.631 -6.066 29.741 1.00 93.44 97 GLN A O 1
ATOM 789 N N . ARG A 1 98 ? -15.815 -4.365 31.199 1.00 90.94 98 ARG A N 1
ATOM 790 C CA . ARG A 1 98 ? -14.534 -3.739 30.835 1.00 90.94 98 ARG A CA 1
ATOM 791 C C . ARG A 1 98 ? -13.337 -4.637 31.117 1.00 90.94 98 ARG A C 1
ATOM 793 O O . ARG A 1 98 ? -12.459 -4.718 30.272 1.00 90.94 98 ARG A O 1
ATOM 800 N N . GLU A 1 99 ? -13.338 -5.372 32.227 1.00 92.69 99 GLU A N 1
ATOM 801 C CA . GLU A 1 99 ? -12.251 -6.313 32.545 1.00 92.69 99 GLU A CA 1
ATOM 802 C C . GLU A 1 99 ? -12.100 -7.393 31.468 1.00 92.69 99 GLU A C 1
ATOM 804 O O . GLU A 1 99 ? -10.997 -7.651 30.992 1.00 92.69 99 GLU A O 1
ATOM 809 N N . ARG A 1 100 ? -13.217 -7.949 30.985 1.00 90.56 100 ARG A N 1
ATOM 810 C CA . ARG A 1 100 ? -13.214 -8.934 29.895 1.00 90.56 100 ARG A CA 1
ATOM 811 C C . ARG A 1 100 ? -12.723 -8.339 28.569 1.00 90.56 100 ARG A C 1
ATOM 813 O O . ARG A 1 100 ? -12.072 -9.027 27.784 1.00 90.56 100 ARG A O 1
ATOM 820 N N . PHE A 1 101 ? -13.043 -7.074 28.297 1.00 9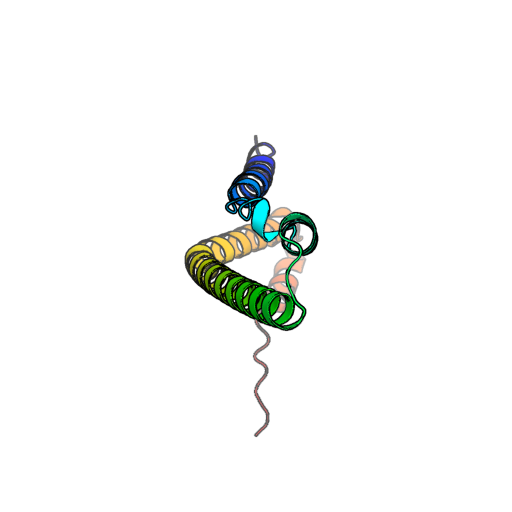0.25 101 PHE A N 1
ATOM 821 C CA . PHE A 1 101 ? -12.512 -6.357 27.135 1.00 90.25 101 PHE A CA 1
ATOM 822 C C . PHE A 1 101 ? -10.996 -6.132 27.256 1.00 90.25 101 PHE A C 1
ATOM 824 O O . PHE A 1 101 ? -10.265 -6.369 26.293 1.00 90.25 101 PHE A O 1
ATOM 831 N N . ASP A 1 102 ? -10.518 -5.755 28.443 1.00 91.12 102 ASP A N 1
ATOM 832 C CA . ASP A 1 102 ? -9.094 -5.556 28.725 1.00 91.12 102 ASP A CA 1
ATOM 833 C C . ASP A 1 102 ? -8.309 -6.872 28.569 1.00 91.12 102 ASP A C 1
ATOM 835 O O . ASP A 1 102 ? -7.226 -6.889 27.984 1.00 91.12 102 ASP A O 1
ATOM 839 N N . GLU A 1 103 ? -8.871 -7.999 29.014 1.00 91.00 103 GLU A N 1
ATOM 840 C CA . GLU A 1 103 ? -8.301 -9.337 28.809 1.00 91.00 103 GLU A CA 1
ATOM 841 C C . GLU A 1 103 ? -8.193 -9.721 27.331 1.00 91.00 103 GLU A C 1
ATOM 843 O O . GLU A 1 103 ? -7.175 -10.276 26.915 1.00 91.00 103 GLU A O 1
ATOM 848 N N . LEU A 1 104 ? -9.207 -9.400 26.520 1.00 88.50 104 LEU A N 1
ATOM 849 C CA . LEU A 1 104 ? -9.192 -9.669 25.080 1.00 88.50 104 LEU A CA 1
ATOM 850 C C . LEU A 1 104 ? -8.105 -8.863 24.354 1.00 88.50 104 LEU A C 1
ATOM 852 O O . LEU A 1 104 ? -7.531 -9.341 23.375 1.00 88.50 104 LEU A O 1
ATOM 856 N N . ARG A 1 105 ? -7.836 -7.642 24.825 1.00 84.44 105 ARG A N 1
ATOM 857 C CA . ARG A 1 105 ? -6.850 -6.720 24.249 1.00 84.44 105 ARG A CA 1
ATOM 858 C C . ARG A 1 105 ? -5.418 -6.980 24.703 1.00 84.44 105 ARG A C 1
ATOM 860 O O . ARG A 1 105 ? -4.499 -6.448 24.078 1.00 84.44 105 ARG A O 1
ATOM 867 N N . ARG A 1 106 ? -5.192 -7.785 25.749 1.00 82.81 106 ARG A N 1
ATOM 868 C CA . ARG A 1 106 ? -3.827 -8.150 26.143 1.00 82.81 106 ARG A CA 1
ATOM 869 C C . ARG A 1 106 ? -3.139 -8.890 24.992 1.00 82.81 106 ARG A C 1
ATOM 871 O O . ARG A 1 106 ? -3.715 -9.839 24.453 1.00 82.81 106 ARG A O 1
ATOM 878 N N . PRO A 1 107 ? -1.902 -8.509 24.628 1.00 71.69 107 PRO A N 1
ATOM 879 C CA . PRO A 1 107 ? -1.135 -9.270 23.657 1.00 71.69 107 PRO A CA 1
ATOM 880 C C . PRO A 1 107 ? -0.983 -10.699 24.181 1.00 71.69 107 PRO A C 1
ATOM 882 O O . PRO A 1 107 ? -0.449 -10.922 25.269 1.00 71.69 107 PRO A O 1
ATOM 885 N N . ARG A 1 108 ? -1.485 -11.679 23.424 1.00 66.94 108 ARG A N 1
ATOM 886 C CA . ARG A 1 108 ? -1.239 -13.088 23.731 1.00 66.94 108 ARG A CA 1
ATOM 887 C C . ARG A 1 108 ? 0.237 -13.342 23.477 1.00 66.94 108 ARG A C 1
ATOM 889 O O . ARG A 1 108 ? 0.668 -13.372 22.328 1.00 66.94 108 ARG A O 1
ATOM 896 N N . VAL A 1 109 ? 1.010 -13.493 24.546 1.00 58.00 109 VAL A N 1
ATOM 897 C CA . VAL A 1 109 ? 2.383 -13.980 24.448 1.00 58.00 109 VAL A CA 1
ATOM 898 C C . VAL A 1 109 ? 2.295 -15.420 23.951 1.00 58.00 109 VAL A C 1
ATOM 900 O O . VAL A 1 109 ? 1.970 -16.330 24.710 1.00 58.00 109 VAL A O 1
ATOM 903 N N . LEU A 1 110 ? 2.516 -15.617 22.652 1.00 55.34 110 LEU A N 1
ATOM 904 C CA . LEU A 1 110 ? 2.785 -16.934 22.097 1.00 55.34 110 LEU A CA 1
ATOM 905 C C . LEU A 1 110 ? 4.184 -17.309 22.581 1.00 55.34 110 LEU A C 1
ATOM 907 O O . LEU A 1 110 ? 5.176 -16.787 22.078 1.00 55.34 110 LEU A O 1
ATOM 911 N N . ILE A 1 111 ? 4.260 -18.142 23.616 1.00 54.44 111 ILE A N 1
ATOM 912 C CA . ILE A 1 111 ? 5.523 -18.747 24.032 1.00 54.44 111 ILE A CA 1
ATOM 913 C C . ILE A 1 111 ? 5.884 -19.752 22.928 1.00 54.44 111 ILE A C 1
ATOM 915 O O . ILE A 1 111 ? 5.094 -20.667 22.694 1.00 54.44 111 ILE A O 1
ATOM 919 N N . PRO A 1 112 ? 7.009 -19.592 22.206 1.00 48.53 112 PRO A N 1
ATOM 920 C CA . PRO A 1 112 ? 7.458 -20.622 21.284 1.00 48.53 112 PRO A CA 1
ATOM 921 C C . PRO A 1 112 ? 7.862 -21.847 22.109 1.00 48.53 112 PRO A C 1
ATOM 923 O O . PRO A 1 112 ? 8.758 -21.758 22.953 1.00 48.53 112 PRO A O 1
ATOM 926 N N . GLU A 1 113 ? 7.171 -22.968 21.905 1.00 54.47 113 GLU A N 1
ATOM 927 C CA . GLU A 1 113 ? 7.584 -24.247 22.482 1.00 54.47 113 GLU A CA 1
ATOM 928 C C . GLU A 1 113 ? 8.956 -24.622 21.902 1.00 54.47 113 GLU A C 1
ATOM 930 O O . GLU A 1 113 ? 9.180 -24.514 20.694 1.00 54.47 113 GLU A O 1
ATOM 935 N N . ARG A 1 114 ? 9.893 -24.946 22.796 1.00 56.69 114 ARG A N 1
ATOM 936 C CA . ARG A 1 114 ? 11.261 -25.360 22.471 1.00 56.69 114 ARG A CA 1
ATOM 937 C C . ARG A 1 114 ? 11.315 -26.818 22.051 1.00 56.69 114 ARG A C 1
ATOM 939 O O . ARG A 1 114 ? 10.615 -27.625 22.698 1.00 56.69 114 ARG A O 1
#

Radius of gyration: 24.97 Å; chains: 1; bounding box: 38×44×71 Å

Organism: NCBI:txid2528018

Sequence (114 aa):
MAMAWFLAGLAAGYLISSRQAEPAAWMADAEHLQETFQLSAKRRYVLNQVLDHHDRELQEIERRHFAQTREAMEPEIRALFSRTDATIRDTIIPPAQRERFDELRRPRVLIPER